Protein AF-A0A4Q5EDS5-F1 (afdb_monomer)

Mean predicted aligned error: 15.39 Å

Secondary structure (DSSP, 8-state):
------SPPTT-TTB-TTSSSBHHHHHHHHHHHS-S-GGG-----SEEEETTEEEEE-TTT--EEEGGGEEEEEEEETTEEEEEEEEEEHHHHHHHHHHHHHHHHHHHHHHHHHHHTT--

Solvent-accessible surface area (backbone atoms only — not comparable to full-atom values): 7503 Å² total; per-residue (Å²): 134,86,80,79,76,85,70,81,64,92,81,54,92,55,48,30,95,81,76,77,50,44,42,72,53,46,72,76,48,21,81,80,76,58,47,93,53,74,82,73,57,69,79,75,70,52,62,47,74,55,94,90,40,66,22,32,45,19,80,78,79,66,49,73,37,53,59,86,51,29,46,83,39,77,46,78,56,94,94,40,81,42,85,42,67,48,62,48,32,50,66,64,51,48,53,56,48,52,54,51,53,50,49,54,52,51,51,51,50,53,54,50,57,58,56,60,73,72,73,125

Radius of gyration: 24.94 Å; Cα contacts (8 Å, |Δi|>4): 109; chains: 1; bounding box: 65×37×73 Å

Foldseek 3Di:
DPPPPQDDDPPDPQCQPLPRDGLVCCLVCVVPPVPPPVRNDDPPQLWDQDPNATFGQQPPPRDTHHLVQFDWDWDDDPNDIDIDTDNHGPVVVVVVVVVVVVVVVVVVVVVVVVVVVPPD

pLDDT: mean 72.29, std 18.52, range [31.98, 95.69]

Sequence (120 aa):
MNIHQTVPRSDCTSFAKCGKHSLAYCRRYGASECGPCEIVRRKPRNRVVVDGVERKLCTRCGRALPLSRFFDRTARRNGKEYHLKASWCKMCMTEVQSERNRKKRNELRLTCAKRSHFCT

Nearest PDB structures (foldseek):
  2dqr-assembly1_B  TM=5.821E-01  e=4.801E+00  Bacillus subtilis

Structure (mmCIF, N/CA/C/O backbone):
data_AF-A0A4Q5EDS5-F1
#
_entry.id   AF-A0A4Q5EDS5-F1
#
loop_
_atom_site.group_PDB
_atom_site.id
_atom_site.type_symbol
_atom_site.label_atom_id
_atom_site.label_alt_id
_atom_site.label_comp_id
_atom_site.label_asym_id
_atom_site.label_entity_id
_atom_site.label_seq_id
_atom_site.pdbx_PDB_ins_code
_atom_site.Cartn_x
_atom_site.Cartn_y
_atom_site.Cartn_z
_atom_site.occupancy
_atom_site.B_iso_or_equiv
_atom_site.auth_seq_id
_atom_site.auth_comp_id
_atom_site.auth_asym_id
_atom_site.auth_atom_id
_atom_site.pdbx_PDB_model_num
ATOM 1 N N . MET A 1 1 ? -13.614 11.957 42.026 1.00 31.98 1 MET A N 1
ATOM 2 C CA . MET A 1 1 ? -14.114 13.210 41.421 1.00 31.98 1 MET A CA 1
ATOM 3 C C . MET A 1 1 ? -13.458 13.367 40.059 1.00 31.98 1 MET A C 1
ATOM 5 O O . MET A 1 1 ? -12.254 13.575 40.004 1.00 31.98 1 MET A O 1
ATOM 9 N N . ASN A 1 2 ? -14.206 13.170 38.971 1.00 39.88 2 ASN A N 1
ATOM 10 C CA . ASN A 1 2 ? -13.692 13.404 37.620 1.00 39.88 2 ASN A CA 1
ATOM 11 C C . ASN A 1 2 ? -13.867 14.890 37.312 1.00 39.88 2 ASN A C 1
ATOM 13 O O . ASN A 1 2 ? -14.970 15.344 37.020 1.00 39.88 2 ASN A O 1
ATOM 17 N N . ILE A 1 3 ? -12.789 15.657 37.448 1.00 40.56 3 ILE A N 1
ATOM 18 C CA . ILE A 1 3 ? -12.784 17.074 37.098 1.00 40.56 3 ILE A CA 1
ATOM 19 C C . ILE A 1 3 ? -12.798 17.141 35.571 1.00 40.56 3 ILE A C 1
ATOM 21 O O . ILE A 1 3 ? -11.790 16.882 34.912 1.00 40.56 3 ILE A O 1
ATOM 25 N N . HIS A 1 4 ? -13.959 17.450 35.000 1.00 49.06 4 HIS A N 1
ATOM 26 C CA . HIS A 1 4 ? -14.074 17.773 33.585 1.00 49.06 4 HIS A CA 1
ATOM 27 C C . HIS A 1 4 ? -13.393 19.125 33.354 1.00 49.06 4 HIS A C 1
ATOM 29 O O . HIS A 1 4 ? -14.003 20.175 33.532 1.00 49.06 4 HIS A O 1
ATOM 35 N N . GLN A 1 5 ? -12.102 19.107 33.010 1.00 45.41 5 GLN A N 1
ATOM 36 C CA . GLN A 1 5 ? -11.392 20.319 32.608 1.00 45.41 5 GLN A CA 1
ATOM 37 C C . GLN A 1 5 ? -12.015 20.854 31.314 1.00 45.41 5 GLN A C 1
ATOM 39 O O . GLN A 1 5 ? -11.864 20.268 30.243 1.00 45.41 5 GLN A O 1
ATOM 44 N N . THR A 1 6 ? -12.742 21.961 31.442 1.00 50.75 6 THR A N 1
ATOM 45 C CA . THR A 1 6 ? -13.389 22.705 30.353 1.00 50.75 6 THR A CA 1
ATOM 46 C C . THR A 1 6 ? -12.409 23.571 29.566 1.00 50.75 6 THR A C 1
ATOM 48 O O . THR A 1 6 ? -12.714 23.954 28.440 1.00 50.75 6 THR A O 1
ATOM 51 N N . VAL A 1 7 ? -11.226 23.854 30.123 1.00 48.44 7 VAL A N 1
ATOM 52 C CA . VAL A 1 7 ? -10.209 24.699 29.489 1.00 48.44 7 VAL A CA 1
ATOM 53 C C . VAL A 1 7 ? -9.091 23.832 28.890 1.00 48.44 7 VAL A C 1
ATOM 55 O O . VAL A 1 7 ? -8.405 23.117 29.626 1.00 48.44 7 VAL A O 1
ATOM 58 N N . PRO A 1 8 ? -8.887 23.878 27.561 1.00 48.62 8 PRO A N 1
ATOM 59 C CA . PRO A 1 8 ? -7.781 23.213 26.883 1.00 48.62 8 PRO A CA 1
ATOM 60 C C . PRO A 1 8 ? -6.407 23.640 27.420 1.00 48.62 8 PRO A C 1
ATOM 62 O O . PRO A 1 8 ? -6.078 24.822 27.393 1.00 48.62 8 PRO A O 1
ATOM 65 N N . ARG A 1 9 ? -5.557 22.693 27.844 1.00 43.94 9 ARG A N 1
ATOM 66 C CA . ARG A 1 9 ? -4.128 22.980 28.079 1.00 43.94 9 ARG A CA 1
ATOM 67 C C . ARG A 1 9 ? -3.437 23.317 26.755 1.00 43.94 9 ARG A C 1
ATOM 69 O O . ARG A 1 9 ? -3.444 22.490 25.845 1.00 43.94 9 ARG A O 1
ATOM 76 N N . SER A 1 10 ? -2.790 24.477 26.675 1.00 45.12 10 SER A N 1
ATOM 77 C CA . SER A 1 10 ? -2.046 24.984 25.503 1.00 45.12 10 SER A CA 1
ATOM 78 C C . SER A 1 10 ? -1.028 23.999 24.911 1.00 45.12 10 SER A C 1
ATOM 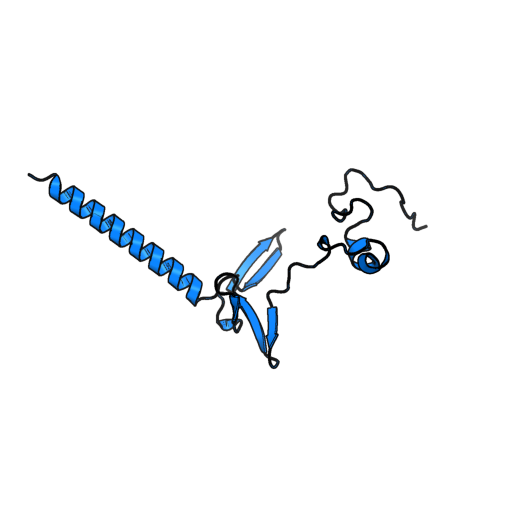80 O O . SER A 1 10 ? -0.733 24.023 23.721 1.00 45.12 10 SER A O 1
ATOM 82 N N . ASP A 1 11 ? -0.518 23.105 25.745 1.00 44.66 11 ASP A N 1
ATOM 83 C CA . ASP A 1 11 ? 0.627 22.227 25.504 1.00 44.66 11 ASP A CA 1
ATOM 84 C C . ASP A 1 11 ? 0.211 20.812 25.053 1.00 44.66 11 ASP A C 1
ATOM 86 O O . ASP A 1 11 ? 1.050 19.943 24.804 1.00 44.66 11 ASP A O 1
ATOM 90 N N . CYS A 1 12 ? -1.092 20.548 24.903 1.00 43.06 12 CYS A N 1
ATOM 91 C CA . CYS A 1 12 ? -1.568 19.224 24.519 1.00 43.06 12 CYS A CA 1
ATOM 92 C C . CYS A 1 12 ? -1.539 19.032 22.992 1.00 43.06 12 CYS A C 1
ATOM 94 O O . CYS A 1 12 ? -2.476 19.352 22.264 1.00 43.06 12 CYS A O 1
ATOM 96 N N . THR A 1 13 ? -0.495 18.368 22.503 1.00 46.12 13 THR A N 1
ATOM 97 C CA . THR A 1 13 ? -0.337 17.872 21.115 1.00 46.12 13 THR A CA 1
ATOM 98 C C . THR A 1 13 ? -1.431 16.889 20.647 1.00 46.12 13 THR A C 1
ATOM 100 O O . THR A 1 13 ? -1.397 16.412 19.513 1.00 46.12 13 THR A O 1
ATOM 103 N N . SER A 1 14 ? -2.413 16.580 21.504 1.00 48.47 14 SER A N 1
ATOM 104 C CA . SER A 1 14 ? -3.511 15.633 21.266 1.00 48.47 14 SER A CA 1
ATOM 105 C C . SER A 1 14 ? -4.866 16.293 20.974 1.00 48.47 14 SER A C 1
ATOM 107 O O . SER A 1 14 ? -5.867 15.577 20.859 1.00 48.47 14 SER A O 1
ATOM 109 N N . PHE A 1 15 ? -4.947 17.625 20.872 1.00 49.44 15 PHE A N 1
ATOM 110 C CA . PHE A 1 15 ? -6.172 18.283 20.408 1.00 49.44 15 PHE A CA 1
ATOM 111 C C . PHE A 1 15 ? -6.485 17.862 18.966 1.00 49.44 15 PHE A C 1
ATOM 113 O O . PHE A 1 15 ? -5.601 17.785 18.109 1.00 49.44 15 PHE A O 1
ATOM 120 N N . ALA A 1 16 ? -7.754 17.549 18.681 1.00 51.59 16 ALA A N 1
ATOM 121 C CA . ALA A 1 16 ? -8.183 17.440 17.291 1.00 51.59 16 ALA A CA 1
ATOM 122 C C . ALA A 1 16 ? -7.967 18.808 16.623 1.00 51.59 16 ALA A C 1
ATOM 124 O O . ALA A 1 16 ? -8.129 19.829 17.288 1.00 51.59 16 ALA A O 1
ATOM 125 N N . LYS A 1 17 ? -7.665 18.867 15.316 1.00 52.25 17 LYS A N 1
ATOM 126 C CA . LYS A 1 17 ? -7.414 20.148 14.611 1.00 52.25 17 LYS A CA 1
ATOM 127 C C . LYS A 1 17 ? -8.580 21.159 14.670 1.00 52.25 17 LYS A C 1
ATOM 129 O O . LYS A 1 17 ? -8.434 22.266 14.180 1.00 52.25 17 LYS A O 1
ATOM 134 N N . CYS A 1 18 ? -9.720 20.787 15.257 1.00 54.50 18 CYS A N 1
ATOM 135 C CA . CYS A 1 18 ? -10.809 21.694 15.616 1.00 54.50 18 CYS A CA 1
ATOM 136 C C . CYS A 1 18 ? -10.468 22.663 16.767 1.00 54.50 18 CYS A C 1
ATOM 138 O O . CYS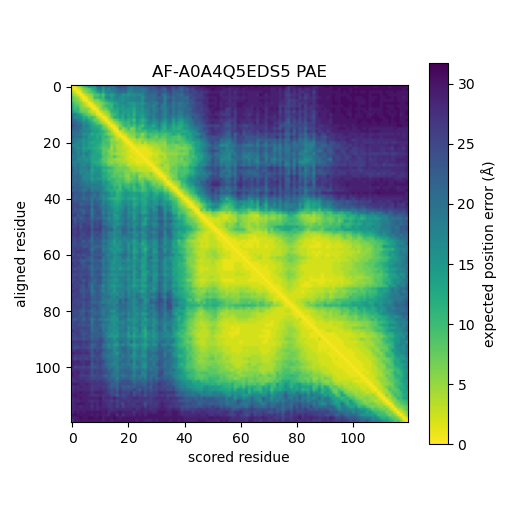 A 1 18 ? -11.225 23.598 16.993 1.00 54.50 18 CYS A O 1
ATOM 140 N N . GLY A 1 19 ? -9.393 22.424 17.532 1.00 55.69 19 GLY A N 1
ATOM 141 C CA . GLY A 1 19 ? -8.933 23.301 18.618 1.00 55.69 19 GLY A CA 1
ATOM 142 C C . GLY A 1 19 ? -9.821 23.347 19.872 1.00 55.69 19 GLY A C 1
ATOM 143 O O . GLY A 1 19 ? -9.418 23.947 20.859 1.00 55.69 19 GLY A O 1
ATOM 144 N N . LYS A 1 20 ? -11.001 22.706 19.862 1.00 64.44 20 LYS A N 1
ATOM 145 C CA . LYS A 1 20 ? -11.991 22.764 20.958 1.00 64.44 20 LYS A CA 1
ATOM 146 C C . LYS A 1 20 ? -11.956 21.560 21.905 1.00 64.44 20 LYS A C 1
ATOM 148 O O . LYS A 1 20 ? -12.123 21.723 23.107 1.00 64.44 20 LYS A O 1
ATOM 153 N N . HIS A 1 21 ? -11.717 20.352 21.388 1.00 66.44 21 HIS A N 1
ATOM 154 C CA . HIS A 1 21 ? -11.753 19.114 22.180 1.00 66.44 21 HIS A CA 1
ATOM 155 C C . HIS A 1 21 ? -10.587 18.167 21.864 1.00 66.44 21 HIS A C 1
ATOM 157 O O . HIS A 1 21 ? -9.946 18.236 20.808 1.00 66.44 21 HIS A O 1
ATOM 163 N N . SER A 1 22 ? -10.318 17.238 22.788 1.00 65.50 22 SER A N 1
ATOM 164 C CA . SER A 1 22 ? -9.307 16.197 22.588 1.00 65.50 22 SER A CA 1
ATOM 165 C C . SER A 1 22 ? -9.652 15.295 21.396 1.00 65.50 22 SER A C 1
ATOM 167 O O . SER A 1 22 ? -10.821 15.050 21.084 1.00 65.50 22 SER A O 1
ATOM 169 N N . LEU A 1 23 ? -8.632 14.719 20.752 1.00 66.00 23 LEU A N 1
ATOM 170 C CA . LEU A 1 23 ? -8.816 13.778 19.644 1.00 66.00 23 LEU A CA 1
ATOM 171 C C . LEU A 1 23 ? -9.676 12.564 20.030 1.00 66.00 23 LEU A C 1
ATOM 173 O O . LEU A 1 23 ? -10.409 12.037 19.194 1.00 66.00 23 LEU A O 1
ATOM 177 N N . ALA A 1 24 ? -9.598 12.109 21.284 1.00 65.50 24 ALA A N 1
ATOM 178 C CA . ALA A 1 24 ? -10.410 11.002 21.784 1.00 65.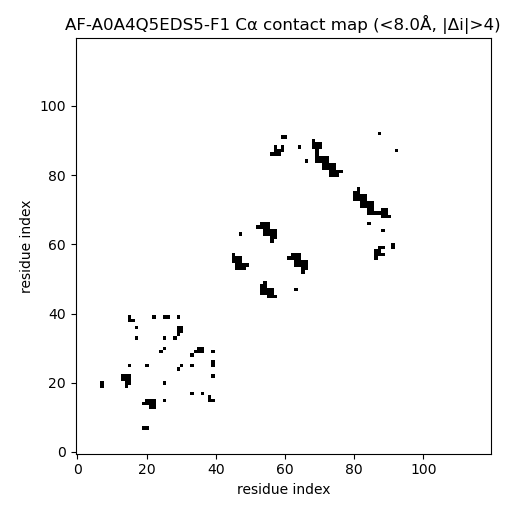50 24 ALA A CA 1
ATOM 179 C C . ALA A 1 24 ? -11.896 11.378 21.898 1.00 65.50 24 ALA A C 1
ATOM 181 O O . ALA A 1 24 ? -12.746 10.565 21.539 1.00 65.50 24 ALA A O 1
ATOM 182 N N . TYR A 1 25 ? -12.194 12.602 22.344 1.00 72.00 25 TYR A N 1
ATOM 183 C CA . TYR A 1 25 ? -13.555 13.122 22.451 1.00 72.00 25 TYR A CA 1
ATOM 184 C C . TYR A 1 25 ? -14.181 13.325 21.066 1.00 72.00 25 TYR A C 1
ATOM 186 O O . TYR A 1 25 ? -15.226 12.746 20.773 1.00 72.00 25 TYR A O 1
ATOM 194 N N . CYS A 1 26 ? -13.483 14.016 20.153 1.00 69.19 26 CYS A N 1
ATOM 195 C CA . CYS A 1 26 ? -13.956 14.212 18.777 1.00 69.19 26 CYS A CA 1
ATOM 196 C C . CYS A 1 26 ? -14.176 12.890 18.023 1.00 69.19 26 CYS A C 1
ATOM 198 O O . CYS A 1 26 ? -15.041 12.813 17.158 1.00 69.19 26 CYS A O 1
ATOM 200 N N . ARG A 1 27 ? -13.425 11.827 18.340 1.00 64.81 27 ARG A N 1
ATOM 201 C CA . ARG A 1 27 ? -13.656 10.491 17.760 1.00 64.81 27 ARG A CA 1
ATOM 202 C C . ARG A 1 27 ? -14.946 9.823 18.236 1.00 64.81 27 ARG A C 1
ATOM 204 O O . ARG A 1 27 ? -15.443 8.970 17.510 1.00 64.81 27 ARG A O 1
ATOM 211 N N . ARG A 1 28 ? -15.439 10.147 19.436 1.00 65.75 28 ARG A N 1
ATOM 212 C CA . ARG A 1 28 ? -16.674 9.567 19.993 1.00 65.75 28 ARG A CA 1
ATOM 213 C C . ARG A 1 28 ? -17.906 10.402 19.654 1.00 65.75 28 ARG A C 1
ATOM 215 O O . ARG A 1 28 ?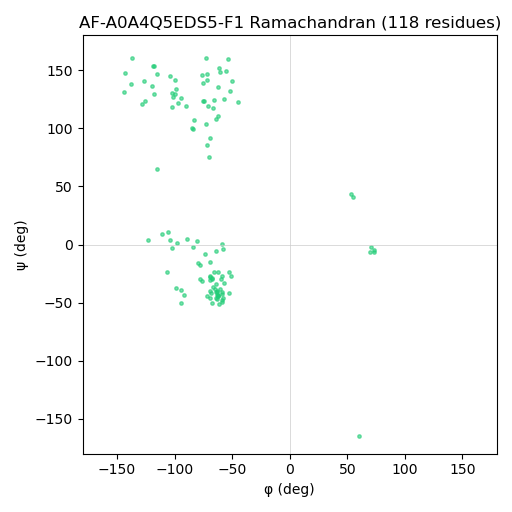 -18.908 9.829 19.256 1.00 65.75 28 ARG A O 1
ATOM 222 N N . TYR A 1 29 ? -17.802 11.726 19.768 1.00 67.38 29 TYR A N 1
ATOM 223 C CA . TYR A 1 29 ? -18.953 12.641 19.730 1.00 67.38 29 TYR A CA 1
ATOM 224 C C . TYR A 1 29 ? -18.854 13.713 18.631 1.00 67.38 29 TYR A C 1
ATOM 226 O O . TYR A 1 29 ? -19.711 14.581 18.507 1.00 67.38 29 TYR A O 1
ATOM 234 N N . GLY A 1 30 ? -17.811 13.676 17.792 1.00 62.41 30 GLY A N 1
ATOM 235 C CA . GLY A 1 30 ? -17.557 14.732 16.806 1.00 62.41 30 GLY A CA 1
ATOM 236 C C . GLY A 1 30 ? -18.617 14.859 15.710 1.00 62.41 30 GLY A C 1
ATOM 237 O O . GLY A 1 30 ? -18.758 15.942 15.159 1.00 62.41 30 GLY A O 1
ATOM 238 N N . ALA A 1 31 ? -19.373 13.796 15.418 1.00 61.56 31 ALA A N 1
ATOM 239 C CA . ALA A 1 31 ? -20.439 13.833 14.414 1.00 61.56 31 ALA A CA 1
ATOM 240 C C . ALA A 1 31 ? -21.642 14.690 14.846 1.00 61.56 31 ALA A C 1
ATOM 242 O O . ALA A 1 31 ? -22.290 15.282 13.990 1.00 61.56 31 ALA A O 1
ATOM 243 N N . SER A 1 32 ? -21.923 14.768 16.151 1.00 63.78 32 SER A N 1
ATOM 244 C CA . SER A 1 32 ? -23.030 15.549 16.715 1.00 63.78 32 SER A CA 1
ATOM 245 C C . SER A 1 32 ? -22.594 16.943 17.166 1.00 63.78 32 SER A C 1
ATOM 247 O O . SER A 1 32 ? -23.325 17.903 16.962 1.00 63.78 32 SER A O 1
ATOM 249 N N . GLU A 1 33 ? -21.402 17.072 17.758 1.00 61.03 33 GLU A N 1
ATOM 250 C CA . GLU A 1 33 ? -20.996 18.307 18.451 1.00 61.03 33 GLU A CA 1
ATOM 251 C C . GLU A 1 33 ? -19.952 19.143 17.699 1.00 61.03 33 GLU A C 1
ATOM 253 O O . GLU A 1 33 ? -19.837 20.345 17.923 1.00 61.03 33 GLU A O 1
ATOM 258 N N . CYS A 1 34 ? -19.167 18.538 16.800 1.00 55.75 34 CYS A N 1
ATOM 259 C CA . CYS A 1 34 ? -18.077 19.228 16.096 1.00 55.75 34 CYS A CA 1
ATOM 260 C C . CYS A 1 34 ? -18.395 19.540 14.619 1.00 55.75 34 CYS A C 1
ATOM 262 O O . CYS A 1 34 ? -17.491 19.936 13.879 1.00 55.75 34 CYS A O 1
ATOM 264 N N . GLY A 1 35 ? -19.650 19.367 14.180 1.00 55.03 35 GLY A N 1
ATOM 265 C CA . GLY A 1 35 ? -20.045 19.491 12.770 1.00 55.03 35 GLY A CA 1
ATOM 266 C C . GLY A 1 35 ? -19.310 18.488 11.862 1.00 55.03 35 GLY A C 1
ATOM 267 O O . GLY A 1 35 ? -18.700 17.537 12.360 1.00 55.03 35 GLY A O 1
ATOM 268 N N . PRO A 1 36 ? -19.320 18.661 10.525 1.00 51.19 36 PRO A N 1
ATOM 269 C CA . PRO A 1 36 ? -18.561 17.815 9.605 1.00 51.19 36 PRO A CA 1
ATOM 270 C C . PRO A 1 36 ? -17.050 18.072 9.746 1.00 51.19 36 PRO A C 1
ATOM 272 O O . PRO A 1 36 ? -16.402 18.694 8.910 1.00 51.19 36 PRO A O 1
ATOM 275 N N . CYS A 1 37 ? -16.454 17.563 10.822 1.00 50.06 37 CYS A N 1
ATOM 276 C CA . CYS A 1 37 ? -15.012 17.502 10.992 1.00 50.06 37 CYS A CA 1
ATOM 277 C C . CYS A 1 37 ? -14.438 16.437 10.046 1.00 50.06 37 CYS A C 1
ATOM 279 O O . CYS A 1 37 ? -14.192 15.292 10.436 1.00 50.06 37 CYS A O 1
ATOM 281 N N . GLU A 1 38 ? -14.162 16.827 8.801 1.00 46.75 38 GLU A N 1
ATOM 282 C CA . GLU A 1 38 ? -13.517 15.990 7.774 1.00 46.75 38 GLU A CA 1
ATOM 283 C C . GLU A 1 38 ? -12.190 15.364 8.270 1.00 46.75 38 GLU A C 1
ATOM 285 O O . GLU A 1 38 ? -11.764 14.288 7.847 1.00 46.75 38 GLU A O 1
ATOM 290 N N . ILE A 1 39 ? -11.580 16.009 9.267 1.00 49.59 39 ILE A N 1
ATOM 291 C CA . ILE A 1 39 ? -10.256 15.750 9.834 1.00 49.59 39 ILE A CA 1
ATOM 292 C C . ILE A 1 39 ? -10.232 14.560 10.820 1.00 49.59 39 ILE A C 1
ATOM 294 O O . ILE A 1 39 ? -9.163 14.019 11.111 1.00 49.59 39 ILE A O 1
ATOM 298 N N . VAL A 1 40 ? -11.389 14.096 11.315 1.00 46.72 40 VAL A N 1
ATOM 299 C CA . VAL A 1 40 ? -11.485 12.899 12.185 1.00 46.72 40 VAL A CA 1
ATOM 300 C C . VAL A 1 40 ? -11.659 11.618 11.358 1.00 46.72 40 VAL A C 1
ATOM 302 O O . VAL A 1 40 ? -11.782 10.517 11.899 1.00 46.72 40 VAL A O 1
ATOM 305 N N . ARG A 1 41 ? -11.612 11.699 10.024 1.00 44.16 41 ARG A N 1
ATOM 306 C CA . ARG A 1 41 ? -11.575 10.492 9.199 1.00 44.16 41 ARG A CA 1
ATOM 307 C C . ARG A 1 41 ? -10.252 9.763 9.433 1.00 44.16 41 ARG A C 1
ATOM 309 O O . ARG A 1 41 ? -9.165 10.280 9.177 1.00 44.16 41 ARG A O 1
ATOM 316 N N . ARG A 1 42 ? -10.336 8.530 9.952 1.00 47.28 42 ARG A N 1
ATOM 317 C CA . ARG A 1 42 ? -9.194 7.602 9.986 1.00 47.28 42 ARG A CA 1
ATOM 318 C C . ARG A 1 42 ? -8.600 7.547 8.581 1.00 47.28 42 ARG A C 1
ATOM 320 O O . ARG A 1 42 ? -9.356 7.508 7.612 1.00 47.28 42 ARG A O 1
ATOM 327 N 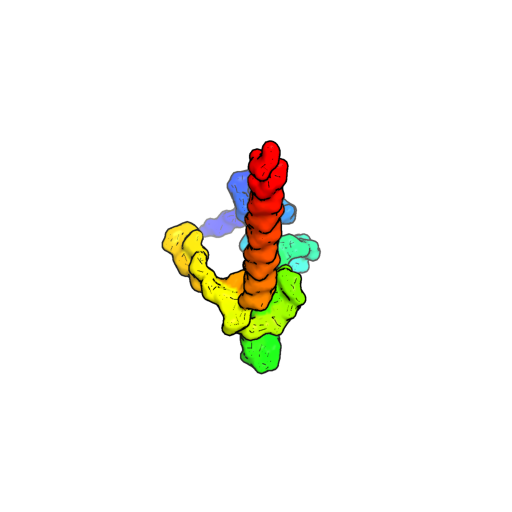N . LYS A 1 43 ? -7.263 7.496 8.480 1.00 47.66 43 LYS A N 1
ATOM 328 C CA . LYS A 1 43 ? -6.581 7.226 7.207 1.00 47.66 43 LYS A CA 1
ATOM 329 C C . LYS A 1 43 ? -7.320 6.059 6.540 1.00 47.66 43 LYS A C 1
ATOM 331 O O . LYS A 1 43 ? -7.488 5.039 7.224 1.00 47.66 43 LYS A O 1
ATOM 336 N N . PRO A 1 44 ? -7.834 6.226 5.308 1.00 52.88 44 PRO A N 1
ATOM 337 C CA . PRO A 1 44 ? -8.708 5.237 4.700 1.00 52.88 44 PRO A CA 1
ATOM 338 C C . PRO A 1 44 ? -8.024 3.880 4.786 1.00 52.88 44 PRO A C 1
ATOM 340 O O . PRO A 1 44 ? -6.815 3.761 4.555 1.00 52.88 44 PRO A O 1
ATOM 343 N N . ARG A 1 45 ? -8.765 2.864 5.236 1.00 62.59 45 ARG A N 1
ATOM 344 C CA . ARG A 1 45 ? -8.211 1.516 5.297 1.00 62.59 45 ARG A CA 1
ATOM 345 C C . ARG A 1 45 ? -7.880 1.138 3.860 1.00 62.59 45 ARG A C 1
ATOM 347 O O . ARG A 1 45 ? -8.768 0.893 3.061 1.00 62.59 45 ARG A O 1
ATOM 354 N N . ASN A 1 46 ? -6.591 1.046 3.539 1.00 68.94 46 ASN A N 1
ATOM 355 C CA . ASN A 1 46 ? -6.174 0.499 2.249 1.00 68.94 46 ASN A CA 1
ATOM 356 C C . ASN A 1 46 ? -6.566 -0.982 2.106 1.00 68.94 46 ASN A C 1
ATOM 358 O O . ASN A 1 46 ? -6.309 -1.543 1.052 1.00 68.94 46 ASN A O 1
ATOM 362 N N . ARG A 1 47 ? -7.106 -1.625 3.152 1.00 78.94 47 ARG A N 1
ATOM 363 C CA . ARG A 1 47 ? -7.668 -2.977 3.123 1.00 78.94 47 ARG A CA 1
ATOM 364 C C . ARG A 1 47 ? -9.178 -2.888 2.900 1.00 78.94 47 ARG A C 1
ATOM 366 O O . ARG A 1 47 ? -9.861 -2.202 3.657 1.00 78.94 47 ARG A O 1
ATOM 373 N N . VAL A 1 48 ? -9.654 -3.589 1.882 1.00 82.12 48 VAL A N 1
ATOM 374 C CA . VAL A 1 48 ? -11.059 -3.727 1.493 1.00 82.12 48 VAL A CA 1
ATOM 375 C C . VAL A 1 48 ? -11.379 -5.217 1.407 1.00 82.12 48 VAL A C 1
ATOM 377 O O . VAL A 1 48 ? -10.536 -5.997 0.968 1.00 82.12 48 VAL A O 1
ATOM 380 N N . VAL A 1 49 ? -12.565 -5.629 1.844 1.00 80.88 49 VAL A N 1
ATOM 381 C CA . VAL A 1 49 ? -13.041 -7.007 1.657 1.00 80.88 49 VAL A CA 1
ATOM 382 C C . VAL A 1 49 ? -13.924 -7.000 0.419 1.00 80.88 49 VAL A C 1
ATOM 384 O O . VAL A 1 49 ? -14.875 -6.229 0.358 1.00 80.88 49 VAL A O 1
ATOM 387 N N . VAL A 1 50 ? -13.571 -7.805 -0.579 1.00 78.69 50 VAL A N 1
ATOM 388 C CA . VAL A 1 50 ? -14.331 -7.951 -1.828 1.00 78.69 50 VAL A CA 1
ATOM 389 C C . VAL A 1 50 ? -14.561 -9.441 -2.017 1.00 78.69 50 VAL A C 1
ATOM 391 O O . VAL A 1 50 ? -13.586 -10.196 -2.041 1.00 78.69 50 VAL A O 1
ATOM 394 N N . ASP A 1 51 ? -15.828 -9.849 -2.082 1.00 80.25 51 ASP A N 1
ATOM 395 C CA . ASP A 1 51 ? -16.256 -11.251 -2.205 1.00 80.25 51 ASP A CA 1
ATOM 396 C C . ASP A 1 51 ? -15.683 -12.158 -1.102 1.00 80.25 51 ASP A C 1
ATOM 398 O O . ASP A 1 51 ? -15.178 -13.248 -1.355 1.00 80.25 51 ASP A O 1
ATOM 402 N N . GLY A 1 52 ? -15.656 -11.664 0.141 1.00 81.44 52 GLY A N 1
ATOM 403 C CA . GLY A 1 52 ? -15.086 -12.386 1.287 1.00 81.44 52 GLY A CA 1
ATOM 404 C C . GLY A 1 52 ? -13.553 -12.457 1.309 1.00 81.44 52 GLY A C 1
ATOM 405 O O . GLY A 1 52 ? -12.974 -12.903 2.297 1.00 81.44 52 GLY A O 1
ATOM 406 N N . VAL A 1 53 ? -12.870 -11.962 0.271 1.00 83.69 53 VAL A N 1
ATOM 407 C CA . VAL A 1 53 ? -11.407 -11.969 0.187 1.00 83.69 53 VAL A CA 1
ATOM 408 C C . VAL A 1 53 ? -10.836 -10.613 0.574 1.00 83.69 53 VAL A C 1
ATOM 410 O O . VAL A 1 53 ? -11.198 -9.566 0.028 1.00 83.69 53 VAL A O 1
ATOM 413 N N . GLU A 1 54 ? -9.868 -10.630 1.488 1.00 85.94 54 GLU A N 1
ATOM 414 C CA . GLU A 1 54 ? -9.145 -9.428 1.870 1.00 85.94 54 GLU A CA 1
ATOM 415 C C . GLU A 1 54 ? -8.214 -8.957 0.742 1.00 85.94 54 GLU A C 1
ATOM 417 O O . GLU A 1 54 ? -7.264 -9.631 0.322 1.00 85.94 54 GLU A O 1
ATOM 422 N N . ARG A 1 55 ? -8.473 -7.745 0.260 1.00 91.00 55 ARG A N 1
ATOM 423 C CA . ARG A 1 55 ? -7.701 -7.065 -0.774 1.00 91.00 55 ARG A CA 1
ATOM 424 C C . ARG A 1 55 ? -7.103 -5.780 -0.237 1.00 91.00 55 ARG A C 1
ATOM 426 O O . ARG A 1 55 ? -7.626 -5.148 0.675 1.00 91.00 55 ARG A O 1
ATOM 433 N N . LYS A 1 56 ? -5.988 -5.363 -0.828 1.00 91.00 56 LYS A N 1
ATOM 434 C CA . LYS A 1 56 ? -5.330 -4.094 -0.545 1.00 91.00 56 LYS A CA 1
ATOM 435 C C . LYS A 1 56 ? -5.256 -3.224 -1.793 1.00 91.00 56 LYS A C 1
ATOM 437 O O . LYS A 1 56 ? -4.896 -3.697 -2.868 1.00 91.00 56 LYS A O 1
ATOM 442 N N . LEU A 1 57 ? -5.555 -1.940 -1.633 1.00 91.81 57 LEU A N 1
ATOM 443 C CA . LEU A 1 57 ? -5.400 -0.925 -2.668 1.00 91.81 57 LEU A CA 1
ATOM 444 C C . LEU A 1 57 ? -3.926 -0.561 -2.845 1.00 91.81 57 LEU A C 1
ATOM 446 O O . LEU A 1 57 ? -3.246 -0.138 -1.901 1.00 91.81 57 LEU A O 1
ATOM 450 N N . CYS A 1 58 ? -3.440 -0.712 -4.075 1.00 91.50 58 CYS A N 1
ATOM 451 C CA . CYS A 1 58 ? -2.141 -0.192 -4.464 1.00 91.50 58 CYS A CA 1
ATOM 452 C C . CYS A 1 58 ? -2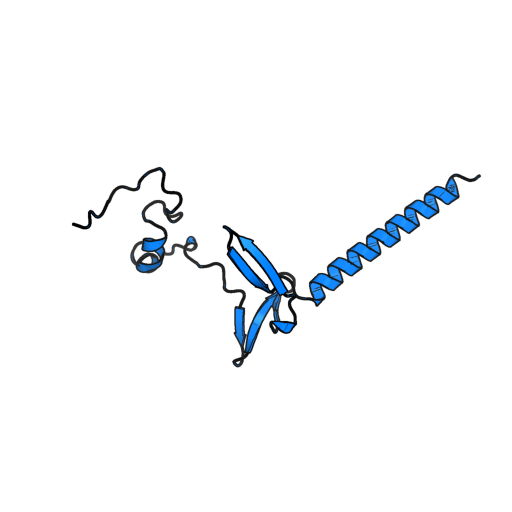.221 1.327 -4.637 1.00 91.50 58 CYS A C 1
ATOM 454 O O . CYS A 1 58 ? -2.979 1.817 -5.467 1.00 91.50 58 CYS A O 1
ATOM 456 N N . THR A 1 59 ? -1.385 2.083 -3.923 1.00 90.19 59 THR A N 1
ATOM 457 C CA . THR A 1 59 ? -1.406 3.556 -4.014 1.00 90.19 59 THR A CA 1
ATOM 458 C C . THR A 1 59 ? -0.811 4.103 -5.314 1.00 90.19 59 THR A C 1
ATOM 460 O O . THR A 1 59 ? -0.856 5.307 -5.525 1.00 90.19 59 THR A O 1
ATOM 463 N N . ARG A 1 60 ? -0.192 3.256 -6.152 1.00 91.31 60 ARG A N 1
ATOM 464 C CA . ARG A 1 60 ? 0.381 3.669 -7.441 1.00 91.31 60 ARG A CA 1
ATOM 465 C C . ARG A 1 60 ? -0.589 3.457 -8.598 1.00 91.31 60 ARG A C 1
ATOM 467 O O . ARG A 1 60 ? -0.792 4.380 -9.371 1.00 91.31 60 ARG A O 1
ATOM 474 N N . CYS A 1 61 ? -1.170 2.263 -8.719 1.00 92.69 61 CYS A N 1
ATOM 475 C CA . CYS A 1 61 ? -2.077 1.926 -9.822 1.00 92.69 61 CYS A CA 1
ATOM 476 C C . CYS A 1 61 ? -3.566 1.943 -9.444 1.00 92.69 61 CYS A C 1
ATOM 478 O O . CYS A 1 61 ? -4.401 1.663 -10.295 1.00 92.69 61 CYS A O 1
ATOM 480 N N . GLY A 1 62 ? -3.913 2.193 -8.176 1.00 90.88 62 GLY A N 1
ATOM 481 C CA . GLY A 1 62 ? -5.300 2.283 -7.698 1.00 90.88 62 GLY A CA 1
ATOM 482 C C . GLY A 1 62 ? -6.055 0.951 -7.604 1.00 90.88 62 GLY A C 1
ATOM 483 O O . GLY A 1 62 ? -7.161 0.916 -7.080 1.00 90.88 62 GLY A O 1
ATOM 484 N N . ARG A 1 63 ? -5.476 -0.164 -8.067 1.00 91.75 63 ARG A N 1
ATOM 485 C CA . ARG A 1 63 ? -6.156 -1.470 -8.103 1.00 91.75 63 ARG A CA 1
ATOM 486 C C . ARG A 1 63 ? -6.246 -2.115 -6.717 1.00 91.75 63 ARG A C 1
ATOM 488 O O . ARG A 1 63 ? -5.261 -2.122 -5.969 1.00 91.75 63 ARG A O 1
ATOM 495 N N . ALA A 1 64 ? -7.398 -2.716 -6.409 1.00 92.00 64 ALA A N 1
ATOM 496 C CA . ALA A 1 64 ? -7.600 -3.567 -5.237 1.00 92.00 64 ALA A CA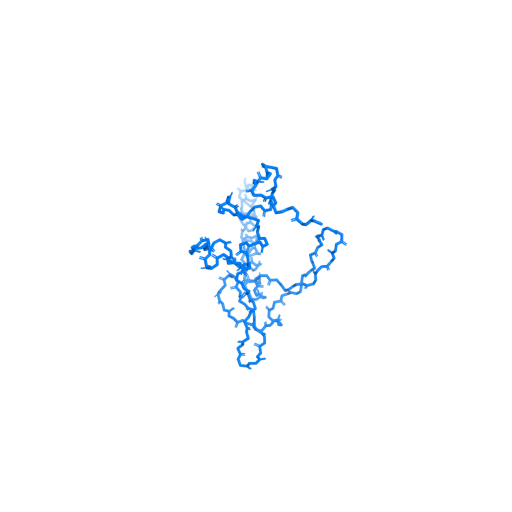 1
ATOM 497 C C . ALA A 1 64 ? -7.114 -4.992 -5.540 1.00 92.00 64 ALA A C 1
ATOM 499 O O . ALA A 1 64 ? -7.730 -5.734 -6.303 1.00 92.00 64 ALA A O 1
ATOM 500 N N . LEU A 1 65 ? -5.980 -5.377 -4.960 1.00 92.75 65 LEU A N 1
ATOM 501 C CA . LEU A 1 65 ? -5.303 -6.638 -5.260 1.00 92.75 65 LEU A CA 1
ATOM 502 C C . LEU A 1 65 ? -5.223 -7.529 -4.014 1.00 92.75 65 LEU A C 1
ATOM 504 O O . LEU A 1 65 ? -5.168 -7.006 -2.901 1.00 92.75 65 LEU A O 1
ATOM 508 N N . PRO A 1 66 ? -5.153 -8.862 -4.166 1.00 92.06 66 PRO A N 1
ATOM 509 C CA . PRO A 1 66 ? -4.899 -9.762 -3.044 1.00 92.06 66 PRO A CA 1
ATOM 510 C C . PRO A 1 66 ? -3.606 -9.406 -2.299 1.00 92.06 66 PRO A C 1
ATOM 512 O O . PRO A 1 66 ? -2.629 -8.956 -2.906 1.00 92.06 66 PRO A O 1
ATOM 515 N N . LEU A 1 67 ? -3.558 -9.661 -0.989 1.00 90.19 67 LEU A N 1
ATOM 516 C CA . LEU A 1 67 ? -2.394 -9.332 -0.150 1.00 90.19 67 LEU A CA 1
ATOM 517 C C . LEU A 1 67 ? -1.089 -10.009 -0.601 1.00 90.19 67 LEU A C 1
ATOM 519 O O . LEU A 1 67 ? -0.010 -9.455 -0.387 1.00 90.19 67 LEU A O 1
ATOM 523 N N . SER A 1 68 ? -1.175 -11.165 -1.264 1.00 91.50 68 SER A N 1
ATOM 524 C CA . SER A 1 68 ? -0.035 -11.894 -1.843 1.00 91.50 68 SER A CA 1
ATOM 525 C C . SER A 1 68 ? 0.701 -11.110 -2.940 1.00 91.50 68 SER A C 1
ATOM 527 O O . SER A 1 68 ? 1.895 -11.326 -3.185 1.00 91.50 68 SER A O 1
ATOM 529 N N . ARG A 1 69 ? 0.017 -10.151 -3.580 1.00 94.31 69 ARG A N 1
ATOM 530 C CA . ARG A 1 69 ? 0.576 -9.255 -4.605 1.00 94.31 69 ARG A CA 1
ATOM 531 C C . ARG A 1 69 ? 1.355 -8.075 -4.017 1.00 94.31 69 ARG A C 1
ATOM 533 O O . ARG A 1 69 ? 1.854 -7.250 -4.780 1.00 94.31 69 ARG A O 1
ATOM 540 N N . PHE A 1 70 ? 1.500 -7.999 -2.697 1.00 94.25 70 PHE A N 1
ATOM 541 C CA . PHE A 1 70 ? 2.307 -7.001 -1.998 1.00 94.25 70 PHE A CA 1
ATOM 542 C C . PHE A 1 70 ? 3.468 -7.680 -1.269 1.00 94.25 70 PHE A C 1
ATOM 544 O O . PHE A 1 70 ? 3.343 -8.812 -0.804 1.00 94.25 70 PHE A O 1
ATOM 551 N N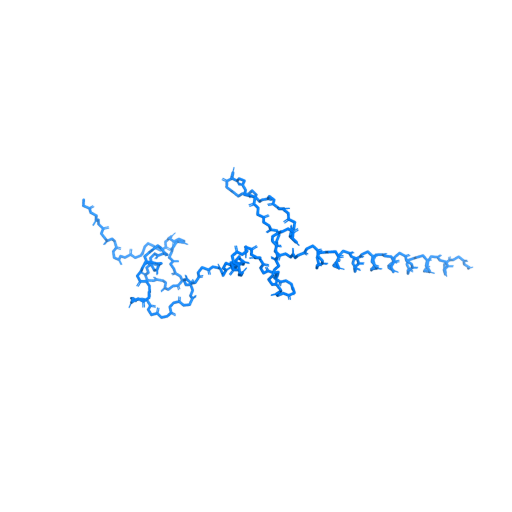 . PHE A 1 71 ? 4.604 -6.990 -1.177 1.00 92.88 71 PHE A N 1
ATOM 552 C CA . PHE A 1 71 ? 5.722 -7.447 -0.353 1.00 92.88 71 PHE A CA 1
ATOM 553 C C . PHE A 1 71 ? 5.401 -7.284 1.131 1.00 92.88 71 PHE A C 1
ATOM 555 O O . PHE A 1 71 ? 4.720 -6.329 1.523 1.00 92.88 71 PHE A O 1
ATOM 562 N N . ASP A 1 72 ? 5.912 -8.203 1.941 1.00 91.94 72 ASP A N 1
ATOM 563 C CA . ASP A 1 72 ? 5.964 -8.038 3.385 1.00 91.94 72 ASP A CA 1
ATOM 564 C C . ASP A 1 72 ? 7.016 -6.999 3.753 1.00 91.94 72 ASP A C 1
ATOM 566 O O . ASP A 1 72 ? 8.065 -6.875 3.120 1.00 91.94 72 ASP A O 1
ATOM 570 N N . ARG A 1 73 ? 6.692 -6.192 4.754 1.00 88.00 73 ARG A N 1
ATOM 571 C CA . ARG A 1 73 ? 7.552 -5.151 5.285 1.00 88.00 73 ARG A CA 1
ATOM 572 C C . ARG A 1 73 ? 7.446 -5.173 6.795 1.00 88.00 73 ARG A C 1
ATOM 574 O O . ARG A 1 73 ? 6.355 -5.210 7.356 1.00 88.00 73 ARG A O 1
ATOM 581 N N . THR A 1 74 ? 8.587 -5.029 7.434 1.00 89.31 74 THR A N 1
ATOM 582 C CA . THR A 1 74 ? 8.659 -4.814 8.869 1.00 89.31 74 THR A CA 1
ATOM 583 C C . THR A 1 74 ? 8.925 -3.335 9.132 1.00 89.31 74 THR A C 1
ATOM 585 O O . THR A 1 74 ? 9.799 -2.728 8.511 1.00 89.31 74 THR A O 1
ATOM 588 N N . ALA A 1 75 ? 8.137 -2.720 10.008 1.00 84.56 75 ALA A N 1
ATOM 589 C CA . ALA A 1 75 ? 8.372 -1.366 10.493 1.00 84.56 75 ALA A CA 1
ATOM 590 C C . ALA A 1 75 ? 8.591 -1.406 12.001 1.00 84.56 75 ALA A C 1
ATOM 592 O O . ALA A 1 75 ? 7.770 -1.960 12.724 1.00 84.56 75 ALA A O 1
ATOM 593 N N . ARG A 1 76 ? 9.667 -0.779 12.476 1.00 87.56 76 ARG A N 1
ATOM 594 C CA . ARG A 1 76 ? 9.926 -0.595 13.906 1.00 87.56 76 ARG A CA 1
ATOM 595 C C . ARG A 1 76 ? 9.549 0.824 14.312 1.00 87.56 76 ARG A C 1
ATOM 597 O O . ARG A 1 76 ? 9.972 1.780 13.664 1.00 87.56 76 ARG A O 1
ATOM 604 N N . ARG A 1 77 ? 8.715 0.967 15.342 1.00 79.81 77 ARG A N 1
ATOM 605 C CA . ARG A 1 77 ? 8.329 2.262 15.929 1.00 79.81 77 ARG A CA 1
ATOM 606 C C . ARG A 1 77 ? 8.166 2.115 17.435 1.00 79.81 77 ARG A C 1
ATOM 608 O O . ARG A 1 77 ? 7.453 1.220 17.878 1.00 79.81 77 ARG A O 1
ATOM 615 N N . ASN A 1 78 ? 8.779 3.018 18.201 1.00 84.06 78 ASN A N 1
ATOM 616 C CA . ASN A 1 78 ? 8.709 3.055 19.668 1.00 84.06 78 ASN A CA 1
ATOM 617 C C . ASN A 1 78 ? 9.098 1.710 20.315 1.00 84.06 78 ASN A C 1
ATOM 619 O O . ASN A 1 78 ? 8.376 1.202 21.167 1.00 84.06 78 ASN A O 1
ATOM 623 N N . GLY A 1 79 ? 10.167 1.076 19.820 1.00 82.56 79 GLY A N 1
ATOM 624 C CA . GLY A 1 79 ? 10.614 -0.245 20.285 1.00 82.56 79 GLY A CA 1
ATOM 625 C C . GLY A 1 79 ? 9.709 -1.424 19.896 1.00 82.56 79 GLY A C 1
ATOM 626 O O . GLY A 1 79 ? 10.049 -2.562 20.188 1.00 82.56 79 GLY A O 1
ATOM 627 N N . LYS A 1 80 ? 8.580 -1.185 19.213 1.00 79.25 80 LYS A N 1
ATOM 628 C CA . LYS A 1 80 ? 7.661 -2.231 18.743 1.00 79.25 80 LYS A CA 1
ATOM 629 C C . LYS A 1 80 ? 7.874 -2.535 17.268 1.00 79.25 80 LYS A C 1
ATOM 631 O O . LYS A 1 80 ? 8.076 -1.625 16.458 1.00 79.25 80 LYS A O 1
ATOM 636 N N . GLU A 1 81 ? 7.780 -3.812 16.926 1.00 86.69 81 GLU A N 1
ATOM 637 C CA . GLU A 1 81 ? 7.878 -4.313 15.561 1.00 86.69 81 GLU A CA 1
ATOM 638 C C . GLU A 1 81 ? 6.485 -4.569 14.969 1.00 86.69 81 GLU A C 1
ATOM 640 O O . GLU A 1 81 ? 5.610 -5.132 15.619 1.00 86.69 81 GLU A O 1
ATOM 645 N N . TYR A 1 82 ? 6.269 -4.119 13.733 1.00 80.62 82 TYR A N 1
ATOM 646 C CA . TYR A 1 82 ? 5.004 -4.250 13.019 1.00 80.62 82 TYR A CA 1
ATOM 647 C C . TYR A 1 82 ? 5.235 -4.923 11.670 1.00 80.62 82 TYR A C 1
ATOM 649 O O . TYR A 1 82 ? 5.973 -4.393 10.835 1.00 80.62 82 TYR A O 1
ATOM 657 N N . HIS A 1 83 ? 4.538 -6.033 11.422 1.00 83.38 83 HIS A N 1
ATOM 658 C CA . HIS A 1 83 ? 4.500 -6.688 10.116 1.00 83.38 83 HIS A CA 1
ATOM 659 C C . HIS A 1 83 ? 3.351 -6.127 9.281 1.00 83.38 83 HIS A C 1
ATOM 661 O O . HIS A 1 83 ? 2.179 -6.170 9.657 1.00 83.38 83 HIS A O 1
ATOM 667 N N . LEU A 1 84 ? 3.687 -5.540 8.138 1.00 86.62 84 LEU A N 1
ATOM 668 C CA . LEU A 1 84 ? 2.744 -4.830 7.291 1.00 86.62 84 LEU A CA 1
ATOM 669 C C . LEU A 1 84 ? 3.068 -5.048 5.819 1.00 86.62 84 LEU A C 1
ATOM 671 O O . LEU A 1 84 ? 4.212 -5.178 5.415 1.00 86.62 84 LEU A O 1
ATOM 675 N N . LYS A 1 85 ? 2.038 -5.061 4.975 1.00 90.00 85 LYS A N 1
ATOM 676 C CA . LYS A 1 85 ? 2.230 -5.133 3.523 1.00 90.00 85 LYS A CA 1
ATOM 677 C C . LYS A 1 85 ? 2.683 -3.780 2.976 1.00 90.00 85 LYS A C 1
ATOM 679 O O . LYS A 1 85 ? 2.186 -2.739 3.422 1.00 90.00 85 LYS A O 1
ATOM 684 N N . ALA A 1 86 ? 3.528 -3.787 1.949 1.00 90.94 86 ALA A N 1
ATOM 685 C CA . ALA A 1 86 ? 3.941 -2.594 1.211 1.00 90.94 86 ALA A CA 1
ATOM 686 C C . ALA A 1 86 ? 2.741 -1.769 0.692 1.00 90.94 86 ALA A C 1
ATOM 688 O O . ALA A 1 86 ? 1.611 -2.257 0.596 1.00 90.94 86 ALA A O 1
ATOM 689 N N . SER A 1 87 ? 2.966 -0.487 0.392 1.00 90.62 87 SER A N 1
ATOM 690 C CA . SER A 1 87 ? 1.953 0.402 -0.205 1.00 90.62 87 SER A CA 1
ATOM 691 C C . SER A 1 87 ? 1.751 0.141 -1.700 1.00 90.62 87 SER A C 1
ATOM 693 O O . SER A 1 87 ? 0.655 0.343 -2.222 1.00 90.62 87 SER A O 1
ATOM 695 N N . TRP A 1 88 ? 2.807 -0.288 -2.392 1.00 93.56 88 TRP A N 1
ATOM 696 C CA . TRP A 1 88 ? 2.810 -0.556 -3.828 1.00 93.56 88 TRP A CA 1
ATOM 697 C C . TRP A 1 88 ? 2.776 -2.062 -4.080 1.00 93.56 88 TRP A C 1
ATOM 699 O O . TRP A 1 88 ? 3.349 -2.837 -3.309 1.00 93.56 88 TRP A O 1
ATOM 709 N N . CYS A 1 89 ? 2.091 -2.483 -5.143 1.00 94.56 89 CYS A N 1
ATOM 710 C CA . CYS A 1 89 ? 2.077 -3.886 -5.531 1.00 94.56 89 CYS A CA 1
ATOM 711 C C . CYS A 1 89 ? 3.428 -4.285 -6.141 1.00 94.56 89 CYS A C 1
ATOM 713 O O . CYS A 1 89 ? 4.200 -3.435 -6.596 1.00 94.56 89 CYS A O 1
ATOM 715 N N . LYS A 1 90 ? 3.700 -5.594 -6.163 1.00 95.69 90 LYS A N 1
ATOM 716 C CA . LYS A 1 90 ? 4.931 -6.173 -6.717 1.00 95.69 90 LYS A CA 1
ATOM 717 C C . LYS A 1 90 ? 5.190 -5.690 -8.149 1.00 95.69 90 LYS A C 1
ATOM 719 O O . LYS A 1 90 ? 6.299 -5.278 -8.442 1.00 95.69 90 LYS A O 1
ATOM 724 N N . MET A 1 91 ? 4.149 -5.625 -8.982 1.00 95.62 91 MET A N 1
ATOM 725 C CA . MET A 1 91 ? 4.250 -5.184 -10.381 1.00 95.62 91 MET A CA 1
ATOM 726 C C . MET A 1 91 ? 4.738 -3.736 -10.507 1.00 95.62 91 MET A C 1
ATOM 728 O O . MET A 1 91 ? 5.727 -3.490 -11.186 1.00 95.62 91 MET A O 1
ATOM 732 N N . CYS A 1 92 ? 4.110 -2.789 -9.798 1.00 95.19 92 CYS A N 1
ATOM 733 C CA . CYS A 1 92 ? 4.538 -1.385 -9.829 1.00 95.19 92 CYS A CA 1
ATOM 734 C C . CYS A 1 92 ? 5.946 -1.194 -9.249 1.00 95.19 92 CYS A C 1
ATOM 736 O O . CYS A 1 92 ? 6.693 -0.332 -9.700 1.00 95.19 92 CYS A O 1
ATOM 738 N N . MET A 1 93 ? 6.325 -1.981 -8.237 1.00 93.62 93 MET A N 1
ATOM 739 C CA . MET A 1 93 ? 7.696 -1.962 -7.720 1.00 93.62 93 MET A CA 1
ATOM 740 C C . MET A 1 93 ? 8.699 -2.444 -8.774 1.00 93.62 93 MET A C 1
ATOM 742 O O . MET A 1 93 ? 9.717 -1.784 -8.970 1.00 93.62 93 MET A O 1
ATOM 746 N N . THR A 1 94 ? 8.405 -3.548 -9.464 1.00 93.19 94 THR A N 1
ATOM 747 C CA . THR A 1 94 ? 9.257 -4.095 -10.528 1.00 93.19 94 THR A CA 1
ATOM 748 C C . THR A 1 94 ? 9.394 -3.129 -11.701 1.00 93.19 94 THR A C 1
ATOM 750 O O . THR A 1 94 ? 10.508 -2.904 -12.154 1.00 93.19 94 THR A O 1
ATOM 753 N N . GLU A 1 95 ? 8.307 -2.494 -12.136 1.00 93.75 95 GLU A N 1
ATOM 754 C CA . GLU A 1 95 ? 8.319 -1.493 -13.213 1.00 93.75 95 GLU A CA 1
ATOM 755 C C . GLU A 1 95 ? 9.250 -0.311 -12.888 1.00 93.75 95 GLU A C 1
ATOM 757 O O . GLU A 1 95 ? 10.106 0.084 -13.677 1.00 93.75 95 GLU A O 1
ATOM 762 N N . VAL A 1 96 ? 9.167 0.219 -11.666 1.00 92.12 96 VAL A N 1
ATOM 763 C CA . VAL A 1 96 ? 10.045 1.318 -11.238 1.00 92.12 96 VAL A CA 1
ATOM 764 C C . VAL A 1 96 ? 11.506 0.867 -11.111 1.00 92.12 96 VAL A C 1
ATOM 766 O O . VAL A 1 96 ? 12.423 1.675 -11.288 1.00 92.12 96 VAL A O 1
ATOM 769 N N . GLN A 1 97 ? 11.754 -0.405 -10.794 1.00 90.50 97 GLN A N 1
ATOM 770 C CA . GLN A 1 97 ? 13.105 -0.971 -10.786 1.00 90.50 97 GLN A CA 1
ATOM 771 C C . GLN A 1 97 ? 13.648 -1.158 -12.207 1.00 90.50 97 GLN A C 1
ATOM 773 O O . GLN A 1 97 ? 14.788 -0.773 -12.465 1.00 90.50 97 GLN A O 1
ATOM 778 N N . SER A 1 98 ? 12.848 -1.677 -13.144 1.00 92.62 98 SER A N 1
ATOM 779 C CA . SER A 1 98 ? 13.261 -1.837 -14.541 1.00 92.62 98 SER A CA 1
ATOM 780 C C . SER A 1 98 ? 13.558 -0.494 -15.197 1.00 92.62 98 SER A C 1
ATOM 782 O O . SER A 1 98 ? 14.566 -0.367 -15.888 1.00 92.62 98 SER A O 1
ATOM 784 N N . GLU A 1 99 ? 12.755 0.533 -14.915 1.00 92.62 99 GLU A N 1
ATOM 785 C CA . GLU A 1 99 ? 13.002 1.893 -15.399 1.00 92.62 99 GLU A CA 1
ATOM 786 C C . GLU A 1 99 ? 14.319 2.471 -14.874 1.00 92.62 99 GLU A C 1
ATOM 788 O O . GLU A 1 99 ? 15.108 3.031 -15.638 1.00 92.62 99 GLU A O 1
ATOM 793 N N . ARG A 1 100 ? 14.616 2.277 -13.583 1.00 91.19 100 ARG A N 1
ATOM 794 C CA . ARG A 1 100 ? 15.907 2.677 -13.003 1.00 91.19 100 ARG A CA 1
ATOM 795 C C . ARG A 1 100 ? 17.078 1.934 -13.638 1.00 91.19 100 ARG A C 1
ATOM 797 O O . ARG A 1 100 ? 18.073 2.560 -13.994 1.00 91.19 100 ARG A O 1
ATOM 804 N N . ASN A 1 101 ? 16.951 0.625 -13.836 1.00 91.12 101 ASN A N 1
ATOM 805 C CA . ASN A 1 101 ? 17.992 -0.183 -14.472 1.00 91.12 101 ASN A CA 1
ATOM 806 C C . ASN A 1 101 ? 18.212 0.225 -15.934 1.00 91.12 101 ASN A C 1
ATOM 808 O O . ASN A 1 101 ? 19.351 0.279 -16.398 1.00 91.12 101 ASN A O 1
ATOM 812 N N . ARG A 1 102 ? 17.136 0.560 -16.657 1.00 90.94 102 ARG A N 1
ATOM 813 C CA . ARG A 1 102 ? 17.200 1.074 -18.028 1.00 90.94 102 ARG A CA 1
ATOM 814 C C . ARG A 1 102 ? 17.932 2.413 -18.087 1.00 90.94 102 ARG A C 1
ATOM 816 O O . ARG A 1 102 ? 18.836 2.553 -18.906 1.00 90.94 102 ARG A O 1
ATOM 823 N N . LYS A 1 103 ? 17.606 3.354 -17.194 1.00 90.88 103 LYS A N 1
ATOM 824 C CA . LYS A 1 103 ? 18.312 4.642 -17.089 1.00 90.88 103 LYS A CA 1
ATOM 825 C C . LYS A 1 103 ? 19.797 4.451 -16.798 1.00 90.88 103 LYS A C 1
ATOM 827 O O . LYS A 1 103 ? 20.615 4.944 -17.563 1.00 90.88 103 LYS A O 1
ATOM 832 N N . LYS A 1 104 ? 20.141 3.626 -15.804 1.00 89.06 104 LYS A N 1
ATOM 833 C CA . LYS A 1 104 ? 21.537 3.316 -15.461 1.00 89.06 104 LYS A CA 1
ATOM 834 C C . LYS A 1 104 ? 22.309 2.705 -16.637 1.00 89.06 104 LYS A C 1
ATOM 836 O O . LYS A 1 104 ? 23.454 3.066 -16.879 1.00 89.06 104 LYS A O 1
ATOM 841 N N . ARG A 1 105 ? 21.688 1.796 -17.401 1.00 85.12 105 ARG A N 1
ATOM 842 C CA . ARG A 1 105 ? 22.290 1.231 -18.623 1.00 85.12 105 ARG A CA 1
ATOM 843 C C . ARG A 1 105 ? 22.506 2.284 -19.709 1.00 85.12 105 ARG A C 1
ATOM 845 O O . ARG A 1 105 ? 23.536 2.252 -20.374 1.00 85.12 105 ARG A O 1
ATOM 852 N N . ASN A 1 106 ? 21.550 3.189 -19.904 1.00 84.94 106 ASN A N 1
ATOM 853 C CA . ASN A 1 106 ? 21.670 4.261 -20.889 1.00 84.94 106 ASN A CA 1
ATOM 854 C C . ASN A 1 106 ? 22.746 5.277 -20.485 1.00 84.94 106 ASN A C 1
ATOM 856 O O . ASN A 1 106 ? 23.550 5.660 -21.328 1.00 84.94 106 ASN A O 1
ATOM 860 N N . GLU A 1 107 ? 22.819 5.644 -19.205 1.00 82.88 107 GLU A N 1
ATOM 861 C CA . GLU A 1 107 ? 23.892 6.474 -18.645 1.00 82.88 107 GLU A CA 1
ATOM 862 C C . GLU A 1 107 ? 25.259 5.819 -18.859 1.00 82.88 107 GLU A C 1
ATOM 864 O O . GLU A 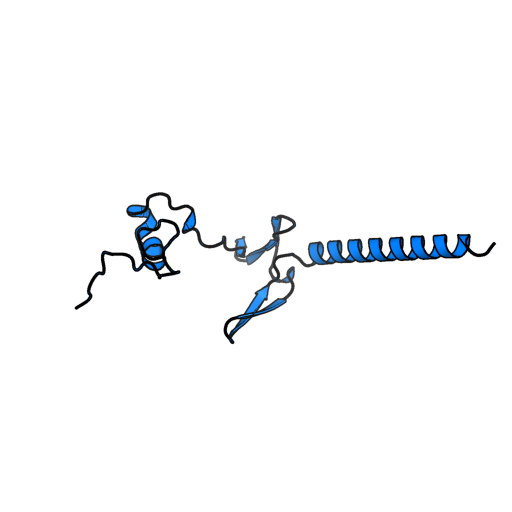1 107 ? 26.158 6.456 -19.400 1.00 82.88 107 GLU A O 1
ATOM 869 N N . LEU A 1 108 ? 25.396 4.525 -18.545 1.00 78.50 108 LEU A N 1
ATOM 870 C CA . LEU A 1 108 ? 26.638 3.783 -18.772 1.00 78.50 108 LEU A CA 1
ATOM 871 C C . LEU A 1 108 ? 27.040 3.783 -20.260 1.00 78.50 108 LEU A C 1
ATOM 873 O O . LEU A 1 108 ? 28.205 4.008 -20.593 1.00 78.50 108 LEU A O 1
ATOM 877 N N . ARG A 1 109 ? 26.073 3.593 -21.169 1.00 72.25 109 ARG A N 1
ATOM 878 C CA . ARG A 1 109 ? 26.298 3.658 -22.624 1.00 72.25 109 ARG A CA 1
ATOM 879 C C . ARG A 1 109 ? 26.757 5.045 -23.075 1.00 72.25 109 ARG A C 1
ATOM 881 O O . ARG A 1 109 ? 27.720 5.136 -23.828 1.00 72.25 109 ARG A O 1
ATOM 888 N N . LEU A 1 110 ? 26.124 6.108 -22.580 1.00 69.69 110 LEU A N 1
ATOM 889 C CA . LEU A 1 110 ? 26.511 7.495 -22.859 1.00 69.69 110 LEU A CA 1
ATOM 890 C C . LEU A 1 110 ? 27.916 7.812 -22.330 1.00 69.69 110 LEU A C 1
ATOM 892 O O . LEU A 1 110 ? 28.696 8.461 -23.022 1.00 69.69 110 LEU A O 1
ATOM 896 N N . THR A 1 111 ? 28.270 7.335 -21.133 1.00 70.25 111 THR A N 1
ATOM 897 C CA . THR A 1 111 ? 29.626 7.517 -20.591 1.00 70.25 111 THR A CA 1
ATOM 898 C C . THR A 1 111 ? 30.681 6.760 -21.391 1.00 70.25 111 THR A C 1
ATOM 900 O O . THR A 1 111 ? 31.775 7.277 -21.585 1.00 70.25 111 THR A O 1
ATOM 903 N N . CYS A 1 112 ? 30.357 5.568 -21.900 1.00 60.38 112 CYS A N 1
ATOM 904 C CA . CYS A 1 112 ? 31.270 4.782 -22.726 1.00 60.38 112 CYS A CA 1
ATOM 905 C C . CYS A 1 112 ? 31.489 5.445 -24.095 1.00 60.38 112 CYS A C 1
ATOM 907 O O . CYS A 1 112 ? 32.635 5.655 -24.477 1.00 60.38 112 CYS A O 1
ATOM 909 N N . ALA A 1 113 ? 30.418 5.901 -24.758 1.00 61.50 113 ALA A N 1
ATOM 910 C CA . ALA A 1 113 ? 30.497 6.609 -26.040 1.00 61.50 113 ALA A CA 1
ATOM 911 C C . ALA A 1 113 ? 31.302 7.921 -25.959 1.00 61.50 113 ALA A C 1
ATOM 913 O O . ALA A 1 113 ? 32.084 8.226 -26.855 1.00 61.50 113 ALA A O 1
ATOM 914 N N . LYS A 1 114 ? 31.172 8.678 -24.859 1.00 59.06 114 LYS A N 1
ATOM 915 C CA . LYS A 1 114 ? 31.988 9.883 -24.619 1.00 59.06 114 LYS A CA 1
ATOM 916 C C . LYS A 1 114 ? 33.466 9.568 -24.374 1.00 59.06 114 LYS A C 1
ATOM 918 O O . LYS A 1 114 ? 34.314 10.391 -24.690 1.00 59.06 114 LYS A O 1
ATOM 923 N N . ARG A 1 115 ? 33.779 8.389 -23.827 1.00 55.75 115 ARG A N 1
ATOM 924 C CA . ARG A 1 115 ? 35.157 7.947 -23.569 1.00 55.75 115 ARG A CA 1
ATOM 925 C C . ARG A 1 115 ? 35.856 7.458 -24.842 1.00 55.75 115 ARG A C 1
ATOM 927 O O . ARG A 1 115 ? 37.059 7.631 -24.959 1.00 55.75 115 ARG A O 1
ATOM 934 N N . SER A 1 116 ? 35.107 6.920 -25.806 1.00 53.59 116 SER A N 1
ATOM 935 C CA . SER A 1 116 ? 35.604 6.553 -27.142 1.00 53.59 116 SER A CA 1
ATOM 936 C C . SER A 1 116 ? 35.963 7.765 -28.008 1.00 53.59 116 SER A C 1
ATOM 938 O O . SER A 1 116 ? 36.828 7.666 -28.864 1.00 53.59 116 SER A O 1
ATOM 940 N N . HIS A 1 117 ? 35.315 8.909 -27.776 1.00 52.91 117 HIS A N 1
ATOM 941 C CA . HIS A 1 117 ? 35.499 10.134 -28.562 1.00 52.91 117 HIS A CA 1
ATOM 942 C C . HIS A 1 117 ? 36.696 10.999 -28.113 1.00 52.91 117 HIS A C 1
ATOM 944 O O . HIS A 1 117 ? 36.942 12.044 -28.704 1.00 52.91 117 HIS A O 1
ATOM 950 N N . PHE A 1 118 ? 37.402 10.584 -27.054 1.00 46.22 118 PHE A N 1
ATOM 951 C CA . PHE A 1 118 ? 38.581 11.257 -26.485 1.00 46.22 118 PHE A CA 1
ATOM 952 C C . PHE A 1 118 ? 39.883 10.454 -26.700 1.00 46.22 118 PHE A C 1
ATOM 954 O O . PHE A 1 118 ? 40.916 10.783 -26.122 1.00 46.22 118 PHE A O 1
ATOM 961 N N . CYS A 1 119 ? 39.827 9.390 -27.511 1.00 45.88 119 CYS A N 1
ATOM 962 C CA . CYS A 1 119 ? 40.981 8.624 -27.987 1.00 45.88 119 CYS A CA 1
ATOM 963 C C . CYS A 1 119 ? 41.108 8.759 -29.514 1.00 45.88 119 CYS A C 1
ATOM 965 O O . CYS A 1 119 ? 40.939 7.786 -30.242 1.00 45.88 119 CYS A O 1
ATOM 967 N N . THR A 1 120 ? 41.376 9.977 -29.973 1.00 45.91 120 THR A N 1
ATOM 968 C CA . THR A 1 120 ? 41.944 10.352 -31.283 1.00 45.91 120 THR A CA 1
ATOM 969 C C . THR A 1 120 ? 42.623 11.688 -31.079 1.00 45.91 120 THR A C 1
ATOM 971 O O . THR A 1 120 ? 43.773 11.829 -31.534 1.00 45.91 120 THR A O 1
#

Organism: Bacteroides uniformis (NCBI:txid820)